Protein AF-A0A2D7K445-F1 (afdb_monomer_lite)

Radius of gyration: 12.57 Å; chains: 1; bounding box: 31×22×30 Å

Secondary structure (DSSP, 8-state):
-BSSSS-BHHHHH--HHHHHHT---PPPHHHHHHHHHHIIIIIHHHHHHHS----S-S---HHHHHHHT-

pLDDT: mean 96.79, std 2.07, range [87.94, 98.62]

Structure (mmCIF, N/CA/C/O backbone):
data_AF-A0A2D7K445-F1
#
_entry.id   AF-A0A2D7K445-F1
#
loop_
_atom_site.group_PDB
_atom_site.id
_atom_site.type_symbol
_atom_site.label_atom_id
_atom_site.label_alt_id
_atom_site.label_comp_id
_atom_site.label_asym_id
_atom_site.label_entity_id
_atom_site.label_seq_id
_atom_site.pdbx_PDB_ins_code
_atom_site.Cartn_x
_atom_site.Cartn_y
_atom_site.Cartn_z
_atom_site.occupancy
_atom_site.B_iso_or_equiv
_atom_site.auth_seq_id
_atom_site.auth_comp_id
_atom_site.auth_asym_id
_atom_site.auth_atom_id
_atom_site.pdbx_PDB_model_num
ATOM 1 N N . MET A 1 1 ? -3.903 9.330 -4.444 1.00 92.31 1 MET A N 1
ATOM 2 C CA . MET A 1 1 ? -2.458 9.584 -4.611 1.00 92.31 1 MET A CA 1
ATOM 3 C C . MET A 1 1 ? -1.760 8.307 -5.069 1.00 92.31 1 MET A C 1
ATOM 5 O O . MET A 1 1 ? -2.139 7.234 -4.602 1.00 92.31 1 MET A O 1
ATOM 9 N N . LYS A 1 2 ? -0.804 8.406 -6.000 1.00 97.44 2 LYS A N 1
ATOM 10 C CA . LYS A 1 2 ? 0.079 7.296 -6.401 1.00 97.44 2 LYS A CA 1
ATOM 11 C C . LYS A 1 2 ? 1.245 7.187 -5.411 1.00 97.44 2 LYS A C 1
ATOM 13 O O . LYS A 1 2 ? 1.718 8.218 -4.949 1.00 97.44 2 LYS A O 1
ATOM 18 N N . LEU A 1 3 ? 1.647 5.964 -5.075 1.00 97.62 3 LEU A N 1
ATOM 19 C CA . LEU A 1 3 ? 2.820 5.683 -4.235 1.00 97.62 3 LEU A CA 1
ATOM 20 C C . LEU A 1 3 ? 4.040 5.404 -5.120 1.00 97.62 3 LEU A C 1
ATOM 22 O O . LEU A 1 3 ? 5.113 5.934 -4.882 1.00 97.62 3 LEU A O 1
ATOM 26 N N . THR A 1 4 ? 3.825 4.653 -6.200 1.00 97.88 4 THR A N 1
ATOM 27 C CA . THR A 1 4 ? 4.762 4.418 -7.310 1.00 97.88 4 THR A CA 1
ATOM 28 C C . THR A 1 4 ? 3.962 4.400 -8.626 1.00 97.88 4 THR A C 1
ATOM 30 O O . THR A 1 4 ? 2.737 4.574 -8.581 1.00 97.88 4 THR A O 1
ATOM 33 N N . PRO A 1 5 ? 4.570 4.192 -9.814 1.00 97.62 5 PRO A N 1
ATOM 34 C CA . PRO A 1 5 ? 3.816 4.128 -11.069 1.00 97.62 5 PRO A CA 1
ATOM 35 C C . PRO A 1 5 ? 2.647 3.130 -11.038 1.00 97.62 5 PRO A C 1
ATOM 37 O O . PRO A 1 5 ? 1.527 3.466 -11.451 1.00 97.62 5 PRO A O 1
ATOM 40 N N . ASN A 1 6 ? 2.867 1.939 -10.471 1.00 97.62 6 ASN A N 1
ATOM 41 C CA . ASN A 1 6 ? 1.872 0.868 -10.478 1.00 97.62 6 ASN A CA 1
ATOM 42 C C . ASN A 1 6 ? 0.980 0.815 -9.230 1.00 97.62 6 ASN A C 1
ATOM 44 O O . ASN A 1 6 ? -0.146 0.346 -9.351 1.00 97.62 6 ASN A O 1
ATOM 48 N N . PHE A 1 7 ? 1.394 1.382 -8.092 1.00 98.12 7 PHE A N 1
ATOM 49 C CA . PHE A 1 7 ? 0.646 1.284 -6.830 1.00 98.12 7 PHE A CA 1
ATOM 50 C C . PHE A 1 7 ? 0.077 2.626 -6.356 1.00 98.12 7 PHE A C 1
ATOM 52 O O . PHE A 1 7 ? 0.646 3.700 -6.574 1.00 98.12 7 PHE A O 1
ATOM 59 N N . SER A 1 8 ? -1.076 2.590 -5.687 1.00 97.56 8 SER A N 1
ATOM 60 C CA . SER A 1 8 ? -1.745 3.790 -5.163 1.00 97.56 8 SER A CA 1
ATOM 61 C C . SER A 1 8 ? -2.156 3.648 -3.704 1.00 97.56 8 SER A C 1
ATOM 63 O O . SER A 1 8 ? -2.428 2.547 -3.241 1.00 97.56 8 SER A O 1
ATOM 65 N N . VAL A 1 9 ? -2.304 4.774 -2.998 1.00 97.38 9 VAL A N 1
ATOM 66 C CA . VAL A 1 9 ? -2.811 4.772 -1.614 1.00 97.38 9 VAL A CA 1
ATOM 67 C C . VAL A 1 9 ? -4.151 4.045 -1.533 1.00 97.38 9 VAL A C 1
ATOM 69 O O . VAL A 1 9 ? -4.319 3.189 -0.681 1.00 97.38 9 VAL A O 1
ATOM 72 N N . ARG A 1 10 ? -5.077 4.319 -2.464 1.00 95.94 10 ARG A N 1
ATOM 73 C CA . ARG A 1 10 ? -6.407 3.691 -2.474 1.00 95.94 10 ARG A CA 1
ATOM 74 C C . ARG A 1 10 ? -6.331 2.172 -2.590 1.00 95.94 10 ARG A C 1
ATOM 76 O O .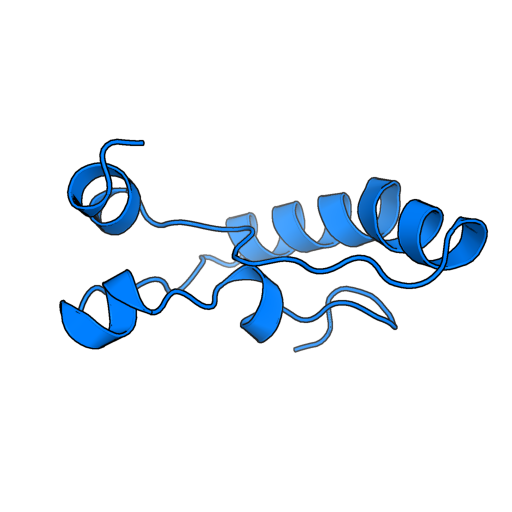 ARG A 1 10 ? -7.103 1.484 -1.943 1.00 95.94 10 ARG A O 1
ATOM 83 N N . GLU A 1 11 ? -5.447 1.654 -3.434 1.00 96.44 11 GLU A N 1
ATOM 84 C CA . GLU A 1 11 ? -5.242 0.209 -3.578 1.00 96.44 11 GLU A CA 1
ATOM 85 C C . GLU A 1 11 ? -4.681 -0.401 -2.290 1.00 96.44 11 GLU A C 1
ATOM 87 O O . GLU A 1 11 ? -5.168 -1.426 -1.823 1.00 96.44 11 GLU A O 1
ATOM 92 N N . LEU A 1 12 ? -3.721 0.285 -1.670 1.00 97.69 12 LEU A N 1
ATOM 93 C CA . LEU A 1 12 ? -3.053 -0.163 -0.452 1.00 97.69 12 LEU A CA 1
ATOM 94 C C . LEU A 1 12 ? -3.889 0.074 0.818 1.00 97.69 12 LEU A C 1
ATOM 96 O O . LEU A 1 12 ? -3.522 -0.436 1.869 1.00 97.69 12 LEU A O 1
ATOM 100 N N . THR A 1 13 ? -5.010 0.793 0.765 1.00 96.94 13 THR A N 1
ATOM 101 C CA . THR A 1 13 ? -5.887 1.033 1.931 1.00 96.94 13 THR A CA 1
ATOM 102 C C . THR A 1 13 ? -7.301 0.484 1.757 1.00 96.94 13 THR A C 1
ATOM 104 O O . THR A 1 13 ? -8.122 0.583 2.675 1.00 96.94 13 THR A O 1
ATOM 107 N N . LYS A 1 14 ? -7.624 -0.101 0.597 1.00 95.94 14 LYS A N 1
ATOM 108 C CA . LYS A 1 14 ? -8.957 -0.647 0.337 1.00 95.94 14 LYS A CA 1
ATOM 109 C C . LYS A 1 14 ? -9.235 -1.842 1.247 1.00 95.94 14 LYS A C 1
ATOM 111 O O . LYS A 1 14 ? -8.442 -2.770 1.339 1.00 95.94 14 LYS A O 1
ATOM 116 N N . SER A 1 15 ? -10.419 -1.859 1.853 1.00 95.75 15 SER A N 1
ATOM 117 C CA . SER A 1 15 ? -10.905 -3.000 2.627 1.00 95.75 15 SER A CA 1
ATOM 118 C C . SER A 1 15 ? -12.424 -3.101 2.528 1.00 95.75 15 SER A C 1
ATOM 120 O O . SER A 1 15 ? -13.143 -2.235 3.020 1.00 95.75 15 SER A O 1
ATOM 122 N N . GLN A 1 16 ? -12.927 -4.192 1.939 1.00 94.94 16 GLN A N 1
ATOM 123 C CA . GLN A 1 16 ? -14.374 -4.452 1.908 1.00 94.94 16 GLN A CA 1
ATOM 124 C C . GLN A 1 16 ? -14.953 -4.617 3.315 1.00 94.94 16 GLN A C 1
ATOM 126 O O . GLN A 1 16 ? -16.099 -4.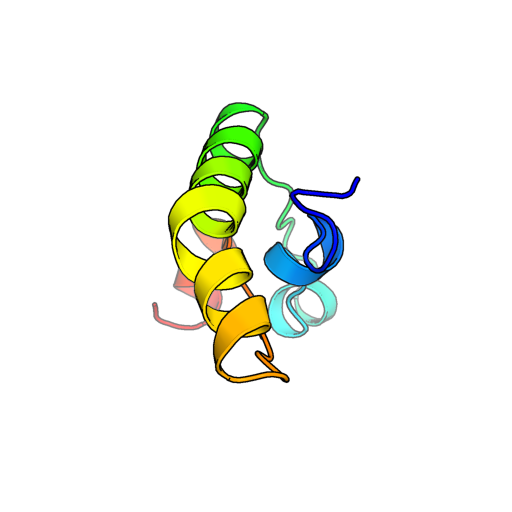251 3.561 1.00 94.94 16 GLN A O 1
ATOM 131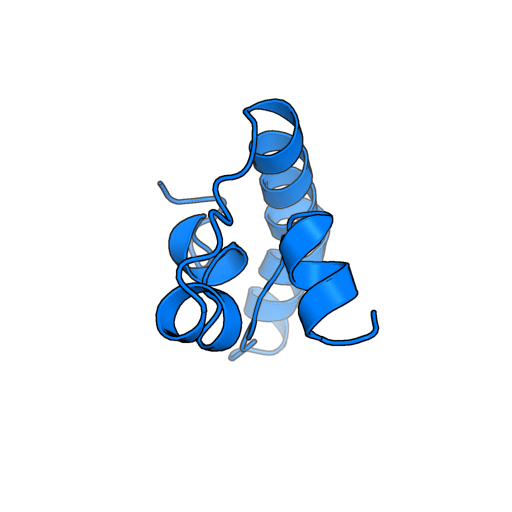 N N . THR A 1 17 ? -14.180 -5.174 4.251 1.00 95.88 17 THR A N 1
ATOM 132 C CA . THR A 1 17 ? -14.631 -5.320 5.637 1.00 95.88 17 THR A CA 1
ATOM 133 C C . THR A 1 17 ? -14.797 -3.962 6.303 1.00 95.88 17 THR A C 1
ATOM 135 O O . THR A 1 17 ? -15.777 -3.767 7.017 1.00 95.88 17 THR A O 1
ATOM 138 N N . ALA A 1 18 ? -13.888 -3.017 6.037 1.00 96.81 18 ALA A N 1
ATOM 139 C CA . ALA A 1 18 ? -14.008 -1.656 6.543 1.00 96.81 18 ALA A CA 1
ATOM 140 C C . ALA A 1 18 ? -15.258 -0.963 5.986 1.00 96.81 18 ALA A C 1
ATOM 142 O O . ALA A 1 18 ? -16.061 -0.455 6.761 1.00 96.81 18 ALA A O 1
ATOM 143 N N . GLU A 1 19 ? -15.482 -1.051 4.669 1.00 96.00 19 GLU A N 1
ATOM 144 C CA . GLU A 1 19 ? -16.672 -0.498 4.005 1.00 96.00 19 GLU A CA 1
ATOM 145 C C . GLU A 1 19 ? -17.975 -1.080 4.584 1.00 96.00 19 GLU A C 1
ATOM 147 O O . GLU A 1 19 ? -18.875 -0.335 4.959 1.00 96.00 19 GLU A O 1
ATOM 152 N N . ARG A 1 20 ? -18.068 -2.411 4.726 1.00 97.38 20 ARG A N 1
ATOM 153 C CA . ARG A 1 20 ? -19.272 -3.084 5.252 1.00 97.38 20 ARG A CA 1
ATOM 154 C C . ARG A 1 20 ? -19.544 -2.780 6.722 1.00 97.38 20 ARG A C 1
ATOM 156 O O . ARG A 1 20 ? -20.700 -2.782 7.131 1.00 97.38 20 ARG A O 1
ATOM 163 N N . LYS A 1 21 ? -18.491 -2.584 7.520 1.00 97.25 21 LYS A N 1
ATOM 164 C CA . LYS A 1 21 ? -18.593 -2.331 8.965 1.00 97.25 21 LYS A CA 1
ATOM 165 C C . LYS A 1 21 ? -18.564 -0.840 9.321 1.00 97.25 21 LYS A C 1
ATOM 167 O O . LYS A 1 21 ? -18.641 -0.523 10.502 1.00 97.25 21 LYS A O 1
ATOM 172 N N . GLY A 1 22 ? -18.435 0.059 8.341 1.00 97.50 22 GLY A N 1
ATOM 173 C CA . GLY A 1 22 ? -18.290 1.497 8.584 1.00 97.50 22 GLY A CA 1
ATOM 174 C C . GLY A 1 22 ? -17.032 1.857 9.383 1.00 97.50 22 GLY A C 1
ATOM 175 O O . GLY A 1 22 ? -17.051 2.811 10.154 1.00 97.50 22 GLY A O 1
ATOM 176 N N . ILE A 1 23 ? -15.956 1.075 9.248 1.00 98.12 23 ILE A N 1
ATOM 177 C CA . ILE A 1 23 ? -14.692 1.318 9.954 1.00 98.12 23 ILE A CA 1
ATOM 178 C C . ILE A 1 23 ? -13.855 2.303 9.143 1.00 98.12 23 ILE A C 1
ATOM 180 O O . ILE A 1 23 ? -13.601 2.073 7.960 1.00 98.12 23 ILE A O 1
ATOM 184 N N . ASP A 1 24 ? -13.369 3.358 9.793 1.00 97.44 24 ASP A N 1
ATOM 185 C CA . ASP A 1 24 ? -12.384 4.251 9.190 1.00 97.44 24 ASP A CA 1
ATOM 186 C C . ASP A 1 24 ? -11.020 3.543 9.063 1.00 97.44 24 ASP A C 1
ATOM 188 O O . ASP A 1 24 ? -10.425 3.087 10.046 1.00 97.44 24 ASP A O 1
ATOM 192 N N . ASN A 1 25 ? -10.548 3.421 7.821 1.00 97.00 25 ASN A N 1
ATOM 193 C CA . ASN A 1 25 ? -9.250 2.843 7.467 1.00 97.00 25 ASN A CA 1
ATOM 194 C C . ASN A 1 25 ? -8.325 3.886 6.817 1.00 97.00 25 ASN A C 1
ATOM 196 O O . ASN A 1 25 ? -7.512 3.553 5.950 1.00 97.00 25 ASN A O 1
ATOM 200 N N . THR A 1 26 ? -8.478 5.157 7.192 1.00 96.75 26 THR A N 1
ATOM 201 C CA . THR A 1 26 ? -7.651 6.252 6.680 1.00 96.75 26 THR A CA 1
ATOM 202 C C . THR A 1 26 ? -6.254 6.206 7.315 1.00 96.75 26 THR A C 1
ATOM 204 O O . THR A 1 26 ? -6.137 6.264 8.540 1.00 96.75 26 THR A O 1
ATOM 207 N N . PRO A 1 27 ? -5.173 6.079 6.520 1.00 97.62 27 PRO A N 1
ATOM 208 C CA . PRO A 1 27 ? -3.810 6.127 7.042 1.00 97.62 27 PRO A CA 1
ATOM 209 C C . PRO A 1 27 ? -3.417 7.554 7.456 1.00 97.62 27 PRO A C 1
ATOM 211 O O . PRO A 1 27 ? -3.930 8.534 6.919 1.00 97.62 27 PRO A O 1
ATOM 214 N N . THR A 1 28 ? -2.454 7.663 8.370 1.00 98.19 28 THR A N 1
ATOM 215 C CA . THR A 1 28 ? -1.774 8.925 8.691 1.00 98.19 28 THR A CA 1
ATOM 216 C C . THR A 1 28 ? -0.708 9.226 7.635 1.00 98.19 28 THR A C 1
ATOM 218 O O . THR A 1 28 ? -0.374 8.363 6.820 1.00 98.19 28 THR A O 1
ATOM 221 N N . GLU A 1 29 ? -0.127 10.425 7.662 1.00 97.81 29 GLU A N 1
ATOM 222 C CA . GLU A 1 29 ? 0.998 10.782 6.783 1.00 97.81 29 GLU A CA 1
ATOM 223 C C . GLU A 1 29 ? 2.191 9.829 6.953 1.00 97.81 29 GLU A C 1
ATOM 225 O O . GLU A 1 29 ? 2.752 9.364 5.964 1.00 97.81 29 GLU A O 1
ATOM 230 N N . GLU A 1 30 ? 2.511 9.443 8.192 1.00 98.19 30 GLU A N 1
ATOM 231 C CA . GLU A 1 30 ? 3.561 8.460 8.486 1.00 98.19 30 GLU A CA 1
ATOM 232 C C . GLU A 1 30 ? 3.256 7.089 7.861 1.00 98.19 30 GLU A C 1
ATOM 234 O O . GLU A 1 30 ? 4.112 6.478 7.221 1.00 98.19 30 GLU A O 1
ATOM 239 N N . HIS A 1 31 ? 2.015 6.606 7.986 1.00 98.25 31 HIS A N 1
ATOM 240 C CA . HIS A 1 31 ? 1.607 5.355 7.347 1.00 98.25 31 HIS A CA 1
ATOM 241 C C . HIS A 1 31 ? 1.710 5.439 5.819 1.00 98.25 31 HIS A C 1
ATOM 243 O O . HIS A 1 31 ? 2.109 4.467 5.180 1.00 98.25 31 HIS A O 1
ATOM 249 N N . ILE A 1 32 ? 1.367 6.584 5.224 1.00 98.25 32 ILE A N 1
ATOM 250 C CA . ILE A 1 32 ? 1.485 6.809 3.779 1.00 98.25 32 ILE A CA 1
ATOM 251 C C . ILE A 1 32 ? 2.950 6.753 3.333 1.00 98.25 32 ILE A C 1
ATOM 253 O O . ILE A 1 32 ? 3.234 6.108 2.323 1.00 98.25 32 ILE A O 1
ATOM 257 N N . GLU A 1 33 ? 3.871 7.368 4.077 1.00 98.38 33 GLU A N 1
ATOM 258 C CA . GLU A 1 33 ? 5.302 7.322 3.757 1.00 98.38 33 GLU A CA 1
ATOM 259 C C . GLU A 1 33 ? 5.852 5.891 3.862 1.00 98.38 33 GLU A C 1
ATOM 261 O O . GLU A 1 33 ? 6.516 5.404 2.949 1.00 98.38 33 GLU A O 1
ATOM 266 N N . ASN A 1 34 ? 5.467 5.145 4.900 1.00 98.44 34 ASN A N 1
ATOM 267 C CA . ASN A 1 34 ? 5.847 3.735 5.034 1.00 98.44 34 ASN A CA 1
ATOM 268 C C . ASN A 1 34 ? 5.296 2.864 3.889 1.00 98.44 34 ASN A C 1
ATOM 270 O O . ASN A 1 34 ? 5.997 1.996 3.364 1.00 98.44 34 ASN A O 1
ATOM 274 N N . LEU A 1 35 ? 4.053 3.106 3.455 1.00 98.44 35 LEU A N 1
ATOM 275 C CA . LEU A 1 35 ? 3.483 2.436 2.283 1.00 98.44 35 LEU A CA 1
ATOM 276 C C . LEU A 1 35 ? 4.236 2.793 0.998 1.00 98.44 35 LEU A C 1
ATOM 278 O O . LEU A 1 35 ? 4.390 1.934 0.128 1.00 98.44 35 LEU A O 1
ATOM 282 N N . LYS A 1 36 ? 4.695 4.040 0.868 1.00 98.44 36 LYS A N 1
ATOM 283 C CA . LYS A 1 36 ? 5.496 4.487 -0.271 1.00 98.44 36 LYS A CA 1
ATOM 284 C C . LYS A 1 36 ? 6.820 3.733 -0.321 1.00 98.44 36 LYS A C 1
ATOM 286 O O . LYS A 1 36 ? 7.102 3.120 -1.345 1.00 98.44 36 LYS A O 1
ATOM 291 N N . LEU A 1 37 ? 7.540 3.657 0.799 1.00 98.62 37 LEU A N 1
ATOM 292 C CA . LEU A 1 37 ? 8.785 2.890 0.911 1.00 98.62 37 LEU A CA 1
ATOM 293 C C . LEU A 1 37 ? 8.584 1.402 0.594 1.00 98.62 37 LEU A C 1
ATOM 295 O O . LEU A 1 37 ? 9.401 0.815 -0.116 1.00 98.62 37 LEU A O 1
ATOM 299 N N . LEU A 1 38 ? 7.492 0.788 1.062 1.00 98.19 38 LEU A N 1
ATOM 300 C CA . LEU A 1 38 ? 7.144 -0.593 0.707 1.00 98.19 38 LEU A CA 1
ATOM 301 C C . LEU A 1 38 ? 6.932 -0.750 -0.806 1.00 98.19 38 LEU A C 1
ATOM 303 O O . LEU A 1 38 ? 7.413 -1.710 -1.414 1.00 98.19 38 LEU A O 1
ATOM 307 N N . CYS A 1 39 ? 6.204 0.182 -1.421 1.00 98.25 39 CYS A N 1
ATOM 308 C CA . CYS A 1 39 ? 5.957 0.134 -2.854 1.00 98.25 39 CYS A CA 1
ATOM 309 C C . CYS A 1 39 ? 7.251 0.345 -3.649 1.00 98.25 39 CYS A C 1
ATOM 311 O O . CYS A 1 39 ? 7.495 -0.410 -4.580 1.00 98.25 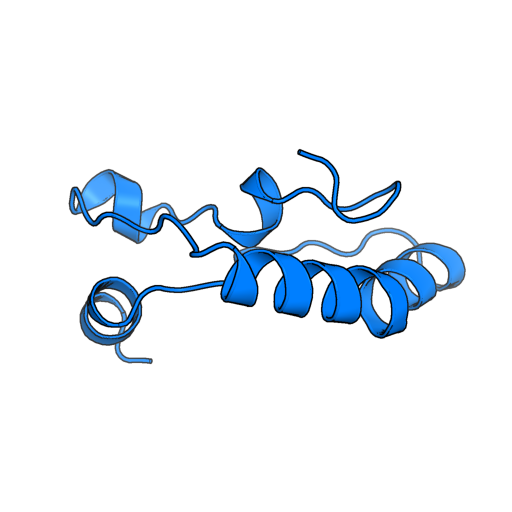39 CYS A O 1
ATOM 313 N N . GLU A 1 40 ? 8.084 1.318 -3.281 1.00 98.56 40 GLU A N 1
ATOM 314 C CA . GLU A 1 40 ? 9.328 1.655 -3.986 1.00 98.56 40 GLU A CA 1
ATOM 315 C C . GLU A 1 40 ? 10.372 0.543 -3.904 1.00 98.56 40 GLU A C 1
ATOM 317 O O . GLU A 1 40 ? 10.976 0.197 -4.915 1.00 98.56 40 GLU A O 1
ATOM 322 N N . ASN A 1 41 ? 10.565 -0.040 -2.720 1.00 98.56 41 ASN A N 1
ATOM 323 C CA . ASN A 1 41 ? 11.675 -0.963 -2.487 1.00 98.56 41 ASN A CA 1
ATOM 324 C C . ASN A 1 41 ? 11.313 -2.430 -2.732 1.00 98.56 41 ASN A C 1
ATOM 326 O O . ASN A 1 41 ? 12.211 -3.243 -2.932 1.00 98.56 41 ASN A O 1
ATOM 330 N N . ILE A 1 42 ? 10.023 -2.783 -2.695 1.00 97.94 42 ILE A N 1
ATOM 331 C CA . ILE A 1 42 ? 9.582 -4.183 -2.743 1.00 97.94 42 ILE A CA 1
ATOM 332 C C . ILE A 1 42 ? 8.570 -4.402 -3.864 1.00 97.94 42 ILE A C 1
ATOM 334 O O . ILE A 1 42 ? 8.848 -5.125 -4.818 1.00 97.94 42 ILE A O 1
ATOM 338 N N . LEU A 1 43 ? 7.388 -3.783 -3.780 1.00 97.88 43 LEU A N 1
ATOM 339 C CA . LEU A 1 43 ? 6.283 -4.149 -4.674 1.00 97.88 43 LEU A CA 1
ATOM 340 C C . LEU A 1 43 ? 6.525 -3.716 -6.121 1.00 97.88 43 LEU A C 1
ATOM 342 O O . LEU A 1 43 ? 6.168 -4.450 -7.040 1.00 97.88 43 LEU A O 1
ATOM 346 N N . GLN A 1 44 ? 7.118 -2.540 -6.336 1.00 98.31 44 GLN A N 1
ATOM 347 C CA . GLN A 1 44 ? 7.407 -2.019 -7.668 1.00 98.31 44 GLN A CA 1
ATOM 348 C C . GLN A 1 44 ? 8.483 -2.845 -8.384 1.00 98.31 44 GLN A C 1
ATOM 350 O O . GLN A 1 44 ? 8.180 -3.277 -9.495 1.00 98.31 44 GLN A O 1
ATOM 355 N N . PRO A 1 45 ? 9.638 -3.173 -7.768 1.00 98.50 45 PRO A N 1
ATOM 356 C CA . PRO A 1 45 ? 10.587 -4.120 -8.350 1.00 98.50 45 PRO A CA 1
ATOM 357 C C . PRO A 1 45 ? 9.954 -5.473 -8.688 1.00 98.50 45 PRO A C 1
ATOM 359 O O . PRO A 1 45 ? 10.177 -6.000 -9.773 1.00 98.50 45 PRO A O 1
ATOM 362 N N . ILE A 1 46 ? 9.098 -6.007 -7.802 1.00 98.12 46 ILE A N 1
ATOM 363 C CA . ILE A 1 46 ? 8.402 -7.272 -8.073 1.00 98.12 46 ILE A CA 1
ATOM 364 C C . ILE A 1 46 ? 7.478 -7.145 -9.290 1.00 98.12 46 ILE A C 1
ATOM 366 O O . ILE A 1 46 ? 7.438 -8.022 -10.152 1.00 98.12 46 ILE A O 1
ATOM 370 N N . ARG A 1 47 ? 6.730 -6.044 -9.373 1.00 97.88 47 ARG A N 1
ATOM 371 C CA . ARG A 1 47 ? 5.830 -5.761 -10.492 1.00 97.88 47 ARG A CA 1
ATOM 372 C C . ARG A 1 47 ? 6.585 -5.637 -11.818 1.00 97.88 47 ARG A C 1
ATOM 374 O O . ARG A 1 47 ? 6.068 -6.081 -12.841 1.00 97.88 47 ARG A O 1
ATOM 381 N N . ASP A 1 48 ? 7.765 -5.026 -11.795 1.00 98.12 48 ASP A N 1
ATOM 382 C CA . ASP A 1 48 ? 8.568 -4.789 -12.994 1.00 98.12 48 ASP A CA 1
ATOM 383 C C . ASP A 1 48 ? 9.213 -6.086 -13.512 1.00 98.12 48 ASP A C 1
ATOM 385 O O . ASP A 1 48 ? 9.237 -6.302 -14.720 1.00 98.12 48 ASP A O 1
ATOM 389 N N . GLU A 1 49 ? 9.652 -6.978 -12.616 1.00 98.31 49 GLU A N 1
ATOM 390 C CA . GLU A 1 49 ? 10.293 -8.253 -12.980 1.00 98.31 49 GLU A CA 1
ATOM 391 C C . GLU A 1 49 ? 9.279 -9.346 -13.366 1.00 98.31 49 GLU A C 1
ATOM 393 O O . GLU A 1 49 ? 9.444 -10.040 -14.369 1.00 98.31 49 GLU A O 1
ATOM 398 N N . TRP A 1 50 ? 8.208 -9.512 -12.582 1.00 97.62 50 TRP A N 1
ATOM 399 C CA . TRP A 1 50 ? 7.301 -10.665 -12.704 1.00 97.62 50 TRP A CA 1
ATOM 400 C C . TRP A 1 50 ? 5.911 -10.317 -13.248 1.00 97.62 50 TRP A C 1
ATOM 402 O O . TRP A 1 50 ? 5.069 -11.201 -13.432 1.00 97.62 50 TRP A O 1
ATOM 412 N N . GLY A 1 51 ? 5.637 -9.043 -13.526 1.00 96.19 51 GLY A N 1
ATOM 413 C CA . GLY A 1 51 ? 4.340 -8.604 -14.023 1.00 96.19 51 GLY A CA 1
ATOM 414 C C . GLY A 1 51 ? 3.304 -8.471 -12.909 1.00 96.19 51 GLY A C 1
ATOM 415 O O . GLY A 1 51 ? 3.517 -7.766 -11.931 1.00 96.19 51 GLY A O 1
ATOM 416 N N . VAL A 1 52 ? 2.107 -9.043 -13.077 1.00 95.12 52 VAL A N 1
ATOM 417 C CA . VAL A 1 52 ? 0.947 -8.650 -12.260 1.00 95.12 52 VAL A CA 1
ATOM 418 C C . VAL A 1 52 ? 1.079 -9.036 -10.783 1.00 95.12 52 VAL A C 1
ATOM 420 O O . VAL A 1 52 ? 0.888 -10.185 -10.412 1.00 95.12 52 VAL A O 1
ATOM 423 N N . VAL A 1 53 ? 1.276 -8.033 -9.926 1.00 94.88 53 VAL A N 1
ATOM 424 C CA . VAL A 1 53 ? 1.110 -8.125 -8.467 1.00 94.88 53 VAL A CA 1
ATOM 425 C C . VAL A 1 53 ? -0.258 -7.573 -8.077 1.00 94.88 53 VAL A C 1
ATOM 427 O O . VAL A 1 53 ? -0.581 -6.439 -8.436 1.00 94.88 53 VAL A O 1
ATOM 430 N N . SER A 1 54 ? -1.062 -8.365 -7.363 1.00 92.44 54 SER A N 1
ATOM 431 C CA . SER A 1 54 ? -2.362 -7.946 -6.822 1.00 92.44 54 SER A CA 1
ATOM 432 C C . SER A 1 54 ? -2.281 -7.748 -5.314 1.00 92.44 54 SER A C 1
ATOM 434 O O . SER A 1 54 ? -1.959 -8.679 -4.580 1.00 92.44 54 SER A O 1
ATOM 436 N N . VAL A 1 55 ? -2.621 -6.546 -4.851 1.00 92.25 55 VAL A N 1
ATOM 437 C CA . VAL A 1 55 ? -2.659 -6.209 -3.426 1.00 92.25 55 VAL A CA 1
ATOM 438 C C . VAL A 1 55 ? -4.111 -6.105 -2.972 1.00 92.25 55 VAL A C 1
ATOM 440 O O . VAL A 1 55 ? -4.882 -5.308 -3.500 1.00 92.25 55 VAL A O 1
ATOM 443 N N . SER A 1 56 ? -4.499 -6.921 -1.989 1.00 87.94 56 SER A N 1
ATOM 444 C CA . SER A 1 56 ? -5.845 -6.858 -1.404 1.00 87.94 56 SER A CA 1
ATOM 445 C C . SER A 1 56 ? -5.989 -5.731 -0.380 1.00 87.94 56 SER A C 1
ATOM 447 O O . SER A 1 56 ? -7.080 -5.190 -0.237 1.00 87.94 56 SER A O 1
ATOM 449 N N . SER A 1 57 ? -4.907 -5.426 0.345 1.00 91.19 57 SER A N 1
ATOM 450 C CA . SER A 1 57 ? -4.749 -4.318 1.296 1.00 91.19 57 SER A CA 1
ATOM 451 C C . SER A 1 57 ? -3.279 -4.257 1.728 1.00 91.19 57 SER A C 1
ATOM 453 O O . SER A 1 57 ? -2.658 -5.301 1.903 1.00 91.19 57 SER A O 1
ATOM 455 N N . GLY A 1 58 ? -2.733 -3.062 1.943 1.00 94.94 58 GLY A N 1
ATOM 456 C CA . GLY A 1 58 ? -1.411 -2.841 2.548 1.00 94.94 58 GLY A CA 1
ATOM 457 C C . GLY A 1 58 ? -1.509 -2.352 3.993 1.00 94.94 58 GLY A C 1
ATOM 458 O O . GLY A 1 58 ? -0.981 -2.980 4.90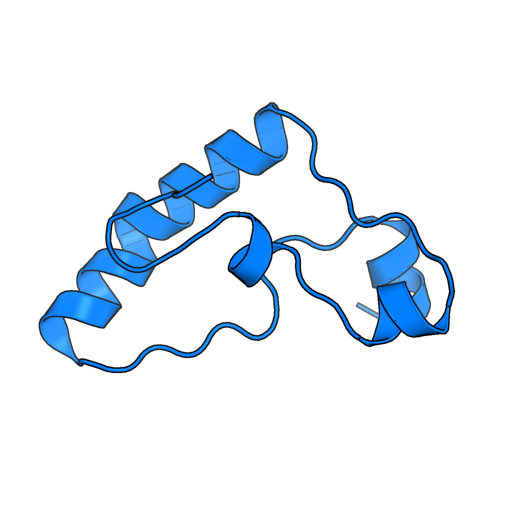3 1.00 94.94 58 GLY A O 1
ATOM 459 N N . TYR A 1 59 ? -2.245 -1.264 4.217 1.00 97.56 59 TYR A N 1
ATOM 460 C CA . TYR A 1 59 ? -2.507 -0.693 5.536 1.00 97.56 59 TYR A CA 1
ATOM 461 C C . TYR A 1 59 ? -3.853 -1.150 6.098 1.00 97.56 59 TYR A C 1
ATOM 463 O O . TYR A 1 59 ? -4.858 -1.213 5.382 1.00 97.56 59 TYR A O 1
ATOM 471 N N . ARG A 1 60 ? -3.870 -1.430 7.403 1.00 97.50 60 ARG A N 1
ATOM 472 C CA . ARG A 1 60 ? -5.074 -1.741 8.173 1.00 97.50 60 ARG A CA 1
ATOM 473 C C . ARG A 1 60 ? -5.002 -1.021 9.515 1.00 97.50 60 ARG A C 1
ATOM 475 O O . ARG A 1 60 ? -4.026 -1.180 10.246 1.00 97.50 60 ARG A O 1
ATOM 482 N N . SER A 1 61 ? -6.024 -0.233 9.828 1.00 97.50 61 SER A N 1
ATOM 483 C CA . SER A 1 61 ? -6.149 0.438 11.116 1.00 97.50 61 SER A CA 1
ATOM 484 C C . SER A 1 61 ? -6.310 -0.586 12.250 1.00 97.50 61 SER A C 1
ATOM 486 O O . SER A 1 61 ? -6.775 -1.705 12.011 1.00 97.50 61 SER A O 1
ATOM 488 N N . PRO A 1 62 ? -5.972 -0.232 13.503 1.00 97.38 62 PRO A N 1
ATOM 489 C CA . PRO A 1 62 ? -6.110 -1.150 14.636 1.00 97.38 62 PRO A CA 1
ATOM 490 C C . PRO A 1 62 ? -7.527 -1.723 14.795 1.00 97.38 62 PRO A C 1
ATOM 492 O O . PRO A 1 62 ? -7.692 -2.916 15.046 1.00 97.38 62 PRO A O 1
ATOM 495 N N . SER A 1 63 ? -8.555 -0.897 14.582 1.00 97.56 63 SER A N 1
ATOM 496 C CA . SER A 1 63 ? -9.959 -1.321 14.612 1.00 97.56 63 SER A CA 1
ATOM 497 C C . SER A 1 63 ? -10.287 -2.310 13.492 1.00 97.56 63 SER A C 1
ATOM 499 O O . SER A 1 63 ? -10.990 -3.296 13.727 1.00 97.56 63 SER A O 1
ATOM 501 N N . LEU A 1 64 ? -9.746 -2.102 12.286 1.00 97.44 64 LEU A N 1
ATOM 502 C CA . LEU A 1 64 ? -9.896 -3.053 11.191 1.00 97.44 64 LEU A CA 1
ATOM 503 C C . LEU A 1 64 ? -9.180 -4.378 11.489 1.00 97.44 64 LEU A C 1
ATOM 505 O O . LEU A 1 64 ? -9.777 -5.424 11.245 1.00 97.44 64 LEU A O 1
ATOM 509 N N . CYS A 1 65 ? -7.955 -4.354 12.029 1.00 97.06 65 CYS A N 1
ATOM 510 C CA . CYS A 1 65 ? -7.219 -5.567 12.420 1.00 97.06 65 CYS A CA 1
ATOM 511 C C . CYS A 1 65 ? -8.009 -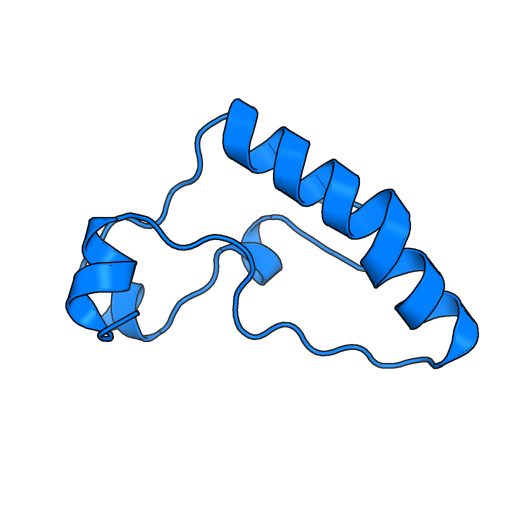6.405 13.433 1.00 97.06 65 CYS A C 1
ATOM 513 O O . CYS A 1 65 ? -8.223 -7.596 13.208 1.00 97.06 65 CYS A O 1
ATOM 515 N N . GLN A 1 66 ? -8.557 -5.770 14.472 1.00 97.50 66 GLN A N 1
ATOM 516 C CA . GLN A 1 66 ? -9.431 -6.442 15.439 1.00 97.50 66 GLN A CA 1
ATOM 517 C C . GLN A 1 66 ? -10.676 -7.037 14.767 1.00 97.50 66 GLN A C 1
ATOM 519 O O . GLN A 1 66 ? -11.031 -8.188 15.008 1.00 97.50 66 GLN A O 1
ATOM 524 N N . ALA A 1 67 ? -11.321 -6.284 13.871 1.00 96.75 67 ALA A N 1
ATOM 525 C CA . ALA A 1 67 ? -12.544 -6.711 13.196 1.00 96.75 67 ALA A CA 1
ATOM 526 C C . ALA A 1 67 ? -12.365 -7.907 12.241 1.00 96.75 67 ALA A C 1
ATOM 528 O O . ALA A 1 67 ? -13.382 -8.485 11.834 1.00 96.75 67 ALA A O 1
ATOM 529 N N . ILE A 1 68 ? -11.124 -8.236 11.861 1.00 94.88 68 ILE A N 1
ATOM 530 C CA . ILE A 1 68 ? -10.763 -9.368 10.989 1.00 94.88 68 ILE A CA 1
ATOM 531 C C . ILE A 1 68 ? -9.899 -10.433 11.685 1.00 94.88 68 ILE A C 1
ATOM 533 O O . ILE A 1 68 ? -9.559 -11.419 11.038 1.00 94.88 68 ILE A O 1
ATOM 537 N N . GLY A 1 69 ? -9.548 -10.254 12.964 1.00 94.62 69 GLY A N 1
ATOM 538 C CA . GLY A 1 69 ? -8.736 -11.207 13.733 1.00 94.62 69 GLY A CA 1
ATOM 539 C C . GLY A 1 69 ? -7.259 -11.270 13.326 1.00 94.62 69 GLY A C 1
ATOM 540 O O . GLY A 1 69 ? -6.690 -12.359 13.320 1.00 94.62 69 GLY A O 1
ATOM 541 N N . SER A 1 70 ? -6.665 -10.132 12.946 1.00 90.38 70 SER A N 1
ATOM 542 C CA . SER A 1 70 ? -5.244 -10.005 12.573 1.00 90.38 70 SER A CA 1
ATOM 543 C C . SER A 1 70 ? -4.396 -9.361 13.658 1.00 90.38 70 SER A C 1
ATOM 545 O O . SER A 1 70 ? -4.948 -8.589 14.471 1.00 90.38 70 SER A O 1
#

Foldseek 3Di:
DALDPVHDPCQQQDDPLCVVVVNDSDDDPVVSVVVSCCCVPPVVVCCVVPNDDHGNHNGGDPVRCVSVVD

Sequence (70 aa):
MKLTPNFSVRELTKSQTAERKGIDNTPTEEHIENLKLLCENILQPIRDEWGVVSVSSGYRSPSLCQAIGS